Protein AF-A0A6C0DYJ9-F1 (afdb_monomer)

Organism: NCBI:txid1070528

Mean predicted aligned error: 2.49 Å

Structure (mmCIF, N/CA/C/O backbone):
data_AF-A0A6C0DYJ9-F1
#
_entry.id   AF-A0A6C0DYJ9-F1
#
loop_
_atom_site.group_PDB
_atom_site.id
_atom_site.type_symbol
_atom_site.label_atom_id
_atom_site.label_alt_id
_atom_site.label_comp_id
_atom_site.label_asym_id
_atom_site.label_entity_id
_atom_site.label_seq_id
_atom_site.pdbx_PDB_ins_code
_atom_site.Cartn_x
_atom_site.Cartn_y
_atom_site.Cartn_z
_atom_site.occupancy
_atom_site.B_iso_or_equiv
_atom_site.auth_seq_id
_atom_site.auth_comp_id
_atom_site.auth_asym_id
_atom_site.auth_atom_id
_atom_site.pdbx_PDB_model_num
ATOM 1 N N . MET A 1 1 ? -2.948 -8.539 24.014 1.00 75.12 1 MET A N 1
ATOM 2 C CA . MET A 1 1 ? -3.372 -7.779 22.818 1.00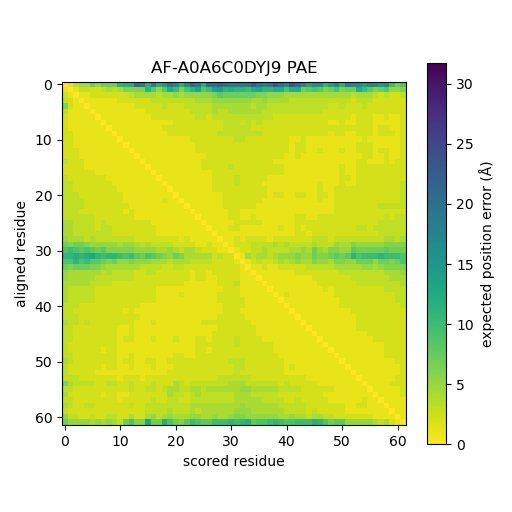 75.12 1 MET A CA 1
ATOM 3 C C . MET A 1 1 ? -4.868 -7.987 22.673 1.00 75.12 1 MET A C 1
ATOM 5 O O . MET A 1 1 ? -5.290 -9.113 22.900 1.00 75.12 1 MET A O 1
ATOM 9 N N . SER A 1 2 ? -5.664 -6.950 22.407 1.00 93.19 2 SER A N 1
ATOM 10 C CA . SER A 1 2 ? -7.106 -7.138 22.182 1.00 93.19 2 SER A CA 1
ATOM 11 C C . SER A 1 2 ? -7.383 -7.663 20.773 1.00 93.19 2 SER A C 1
ATOM 13 O O . SER A 1 2 ? -6.590 -7.425 19.858 1.00 93.19 2 SER A O 1
ATOM 15 N N . ASP A 1 3 ? -8.533 -8.307 20.577 1.00 94.56 3 ASP A N 1
ATOM 16 C CA . ASP A 1 3 ? -8.949 -8.816 19.263 1.00 94.56 3 ASP A CA 1
ATOM 17 C C . ASP A 1 3 ? -8.969 -7.699 18.207 1.00 94.56 3 ASP A C 1
ATOM 19 O O . ASP A 1 3 ? -8.484 -7.875 17.091 1.00 94.56 3 ASP A O 1
ATOM 23 N N . LYS A 1 4 ? -9.427 -6.496 18.586 1.00 94.81 4 LYS A N 1
ATOM 24 C CA . LYS A 1 4 ? -9.429 -5.312 17.708 1.00 94.81 4 LYS A CA 1
ATOM 25 C C . LYS A 1 4 ? -8.019 -4.842 17.344 1.00 94.81 4 LYS A C 1
ATOM 27 O O . LYS A 1 4 ? -7.783 -4.454 16.202 1.00 94.81 4 LYS A O 1
ATOM 32 N N . GLN A 1 5 ? -7.071 -4.895 18.283 1.00 96.62 5 GLN A N 1
ATOM 33 C CA . GLN A 1 5 ? -5.668 -4.569 18.001 1.00 96.62 5 GLN A CA 1
ATOM 34 C C . GLN A 1 5 ? -5.042 -5.586 17.044 1.00 96.62 5 GLN A C 1
ATOM 36 O O . GLN A 1 5 ? -4.322 -5.198 16.127 1.00 96.62 5 GLN A O 1
ATOM 41 N N . GLN A 1 6 ? -5.335 -6.875 17.228 1.00 97.19 6 GLN A N 1
ATOM 42 C CA . GLN A 1 6 ? -4.855 -7.921 16.331 1.00 97.19 6 GLN A CA 1
ATOM 43 C C . GLN A 1 6 ? -5.426 -7.767 14.929 1.00 97.19 6 GLN A C 1
ATOM 45 O O . GLN A 1 6 ? -4.668 -7.785 13.962 1.00 97.19 6 GLN A O 1
ATOM 50 N N . LEU A 1 7 ? -6.729 -7.516 14.829 1.00 97.62 7 LEU A N 1
ATOM 51 C CA . LEU A 1 7 ? -7.391 -7.253 13.562 1.00 97.62 7 LEU A CA 1
ATOM 52 C C . LEU A 1 7 ? -6.790 -6.036 12.849 1.00 97.62 7 LEU A C 1
ATOM 54 O O . LEU A 1 7 ? -6.483 -6.113 11.662 1.00 97.62 7 LEU A O 1
ATOM 58 N N . PHE A 1 8 ? -6.550 -4.939 13.573 1.00 97.88 8 PHE A N 1
ATOM 59 C CA . PHE A 1 8 ? -5.888 -3.759 13.020 1.00 97.88 8 PHE A CA 1
ATOM 60 C C . PHE A 1 8 ? -4.509 -4.091 12.437 1.00 97.88 8 PHE A C 1
ATOM 62 O O . PHE A 1 8 ? -4.238 -3.760 11.283 1.00 97.88 8 PHE A O 1
ATOM 69 N N . ILE A 1 9 ? -3.654 -4.779 13.201 1.00 98.31 9 ILE A N 1
ATOM 70 C CA . ILE A 1 9 ? -2.305 -5.155 12.754 1.00 98.31 9 ILE A CA 1
ATOM 71 C C . ILE A 1 9 ? -2.376 -6.038 11.505 1.00 98.31 9 ILE A C 1
ATOM 73 O O . ILE A 1 9 ? -1.641 -5.797 10.547 1.00 98.31 9 ILE A O 1
ATOM 77 N N . SER A 1 10 ? -3.279 -7.020 11.477 1.00 98.19 10 SER A N 1
ATOM 78 C CA . SER A 1 10 ? -3.470 -7.892 10.315 1.00 98.19 10 SER A CA 1
ATOM 79 C C . SER A 1 10 ? -3.915 -7.118 9.072 1.00 98.19 10 SER A C 1
ATOM 81 O O . SER A 1 10 ? -3.376 -7.349 7.991 1.00 98.19 10 SER A O 1
ATOM 83 N N . ILE A 1 11 ? -4.843 -6.166 9.216 1.00 98.38 11 ILE A N 1
ATOM 84 C CA . ILE A 1 11 ? -5.289 -5.307 8.110 1.00 98.38 11 ILE A CA 1
ATOM 85 C C . ILE A 1 11 ? -4.128 -4.439 7.600 1.00 98.38 11 ILE A C 1
ATOM 87 O O . ILE A 1 11 ? -3.901 -4.364 6.393 1.00 98.38 11 ILE A O 1
ATOM 91 N N . MET A 1 12 ? -3.352 -3.823 8.497 1.00 98.50 12 MET A N 1
ATOM 92 C CA . MET A 1 12 ? -2.193 -3.009 8.107 1.00 98.50 12 MET A CA 1
ATOM 93 C C . MET A 1 12 ? -1.119 -3.841 7.399 1.00 98.50 12 MET A C 1
ATOM 95 O O . MET A 1 12 ? -0.576 -3.407 6.383 1.00 98.50 12 MET A O 1
ATOM 99 N N . ALA A 1 13 ? -0.841 -5.053 7.885 1.00 98.62 13 ALA A N 1
ATOM 100 C CA . ALA A 1 13 ? 0.097 -5.970 7.245 1.00 98.62 13 ALA A CA 1
ATOM 101 C C . ALA A 1 13 ? -0.376 -6.379 5.840 1.00 98.62 13 ALA A C 1
ATOM 103 O O . ALA A 1 13 ? 0.421 -6.397 4.902 1.00 98.62 13 ALA A O 1
ATOM 104 N N . PHE A 1 14 ? -1.675 -6.639 5.672 1.00 98.44 14 PHE A N 1
ATOM 105 C CA . PHE A 1 14 ? -2.265 -6.921 4.366 1.00 98.44 14 PHE A CA 1
ATOM 106 C C . PHE A 1 14 ? -2.113 -5.736 3.399 1.00 98.44 14 PHE A C 1
ATOM 108 O O . PHE A 1 14 ? -1.690 -5.926 2.260 1.00 98.44 14 PHE A O 1
ATOM 115 N N . TYR A 1 15 ? -2.374 -4.507 3.848 1.00 98.50 15 TYR A N 1
ATOM 116 C CA . TYR A 1 15 ? -2.196 -3.303 3.027 1.00 98.50 15 TYR A CA 1
ATOM 117 C C . TYR A 1 15 ? -0.736 -3.037 2.663 1.00 98.50 15 TYR A C 1
ATOM 119 O O . TYR A 1 15 ? -0.446 -2.641 1.530 1.00 98.50 15 TYR A O 1
ATOM 127 N N . ALA A 1 16 ? 0.195 -3.300 3.582 1.00 98.62 16 ALA A N 1
ATOM 128 C CA . ALA A 1 16 ? 1.620 -3.229 3.289 1.00 98.62 16 ALA A CA 1
ATOM 129 C C . ALA A 1 16 ? 2.011 -4.256 2.214 1.00 98.62 16 ALA A C 1
ATOM 131 O O . ALA A 1 16 ? 2.664 -3.901 1.234 1.00 98.62 16 ALA A O 1
ATOM 132 N N . LEU A 1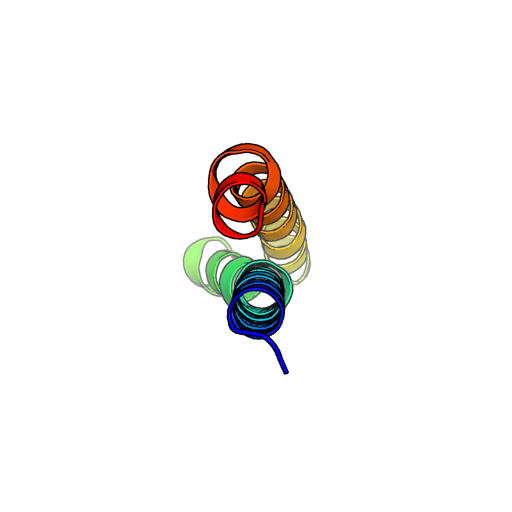 17 ? 1.549 -5.504 2.335 1.00 98.62 17 LEU A N 1
ATOM 133 C CA . LEU A 1 17 ? 1.795 -6.537 1.329 1.00 98.62 17 LEU A CA 1
ATOM 134 C C . LEU A 1 17 ? 1.201 -6.148 -0.034 1.00 98.62 17 LEU A C 1
ATOM 136 O O . LEU A 1 17 ? 1.870 -6.272 -1.062 1.00 98.62 17 LEU A O 1
ATOM 140 N N . LEU A 1 18 ? -0.030 -5.636 -0.049 1.00 98.31 18 LEU A N 1
ATOM 141 C CA . LEU A 1 18 ? -0.703 -5.203 -1.269 1.00 98.31 18 LEU A CA 1
ATOM 142 C C . LEU A 1 18 ? 0.063 -4.070 -1.967 1.00 98.31 18 LEU A C 1
ATOM 144 O O . LEU A 1 18 ? 0.281 -4.126 -3.176 1.00 98.31 18 LEU A O 1
ATOM 148 N N . SER A 1 19 ? 0.500 -3.073 -1.199 1.00 98.56 19 SER A N 1
ATOM 149 C CA . SER A 1 19 ? 1.125 -1.856 -1.726 1.00 98.56 19 SER A CA 1
ATOM 150 C C . SER A 1 19 ? 2.584 -2.061 -2.120 1.00 98.56 19 SER A C 1
ATOM 152 O O . SER A 1 19 ? 2.991 -1.612 -3.184 1.00 98.56 19 SER A O 1
ATOM 154 N N . TYR A 1 20 ? 3.375 -2.745 -1.292 1.00 98.06 20 TYR A N 1
ATOM 155 C CA . TYR A 1 20 ? 4.827 -2.849 -1.478 1.00 98.06 20 TYR A CA 1
ATOM 156 C C . TYR A 1 20 ? 5.273 -4.122 -2.198 1.00 98.06 20 TYR A C 1
ATOM 158 O O . TYR A 1 20 ? 6.403 -4.172 -2.679 1.00 98.06 20 TYR A O 1
ATOM 166 N N . VAL A 1 21 ? 4.414 -5.142 -2.293 1.00 98.19 21 VAL A N 1
ATOM 167 C CA . VAL A 1 21 ? 4.776 -6.426 -2.913 1.00 98.19 21 VAL A CA 1
ATOM 168 C C . VAL A 1 21 ? 3.852 -6.753 -4.077 1.00 98.19 21 VAL A C 1
ATOM 170 O O . VAL A 1 21 ? 4.310 -6.820 -5.216 1.00 98.19 21 VAL A O 1
ATOM 173 N N . ILE A 1 22 ? 2.553 -6.924 -3.821 1.00 98.25 22 ILE A N 1
ATOM 174 C CA . ILE A 1 22 ? 1.613 -7.421 -4.836 1.00 98.25 22 ILE A CA 1
ATOM 175 C C . ILE A 1 22 ? 1.469 -6.420 -5.985 1.00 98.25 22 ILE A C 1
ATOM 177 O O . ILE A 1 22 ? 1.657 -6.804 -7.135 1.00 98.25 22 ILE A O 1
ATOM 181 N N . GLY A 1 23 ? 1.180 -5.148 -5.695 1.00 98.12 23 GLY A N 1
ATOM 182 C CA . GLY A 1 23 ? 1.025 -4.100 -6.709 1.00 98.12 23 GLY A CA 1
ATOM 183 C C . GLY A 1 23 ? 2.257 -3.955 -7.615 1.00 98.12 23 GLY A C 1
ATOM 184 O O . GLY A 1 23 ? 2.125 -4.107 -8.833 1.00 98.12 23 GLY A O 1
ATOM 185 N N . PRO A 1 24 ? 3.462 -3.727 -7.057 1.00 98.38 24 PRO A N 1
ATOM 186 C CA . PRO A 1 24 ? 4.695 -3.613 -7.830 1.00 98.38 24 PRO A CA 1
ATOM 187 C C . PRO A 1 24 ? 4.993 -4.847 -8.676 1.00 98.38 24 PRO A C 1
ATOM 189 O O . PRO A 1 24 ? 5.283 -4.710 -9.865 1.00 98.38 24 PRO A O 1
ATOM 192 N N . MET A 1 25 ? 4.879 -6.051 -8.099 1.00 98.25 25 MET A N 1
ATOM 193 C CA . MET A 1 25 ? 5.132 -7.289 -8.841 1.00 98.25 25 MET A CA 1
ATOM 194 C C . MET A 1 25 ? 4.106 -7.503 -9.952 1.00 98.25 25 MET A C 1
ATOM 196 O O . MET A 1 25 ? 4.490 -7.823 -11.076 1.00 98.25 25 MET A O 1
ATOM 200 N N . ALA A 1 26 ? 2.818 -7.284 -9.681 1.00 97.69 26 ALA A N 1
ATOM 201 C CA . ALA A 1 26 ? 1.771 -7.417 -10.686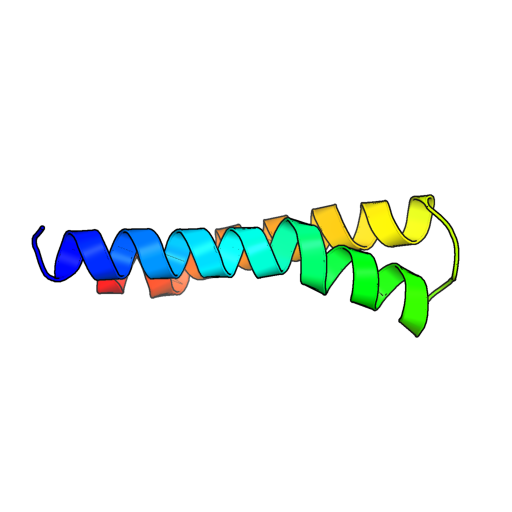 1.00 97.69 26 ALA A CA 1
ATOM 202 C C . ALA A 1 26 ? 2.035 -6.490 -11.879 1.00 97.69 26 ALA A C 1
ATOM 204 O O . ALA A 1 26 ? 2.022 -6.939 -13.020 1.00 97.69 26 ALA A O 1
ATOM 205 N N . PHE A 1 27 ? 2.360 -5.219 -11.643 1.00 97.50 27 PHE A N 1
ATOM 206 C CA . PHE A 1 27 ? 2.626 -4.280 -12.735 1.00 97.50 27 PHE A CA 1
ATOM 207 C C . PHE A 1 27 ? 3.942 -4.560 -13.470 1.00 97.50 27 PHE A C 1
ATOM 209 O O . PHE A 1 27 ? 3.998 -4.409 -14.693 1.00 97.50 27 PHE A O 1
ATOM 216 N N . TYR A 1 28 ? 4.985 -4.997 -12.761 1.00 97.62 28 TYR A N 1
ATOM 217 C CA . TYR A 1 28 ? 6.258 -5.367 -13.382 1.00 97.62 28 TYR A CA 1
ATOM 218 C C . TYR A 1 28 ? 6.122 -6.591 -14.300 1.00 97.62 28 TYR A C 1
ATOM 220 O O . TYR A 1 28 ? 6.685 -6.624 -15.391 1.00 97.62 28 TYR A O 1
ATOM 228 N N . TYR A 1 29 ? 5.369 -7.612 -13.882 1.00 97.12 29 TYR A N 1
ATOM 229 C CA . TYR A 1 29 ? 5.269 -8.857 -14.650 1.00 97.12 29 TYR A CA 1
ATOM 230 C C . TYR A 1 29 ? 4.116 -8.884 -15.657 1.00 97.12 29 TYR A C 1
ATOM 232 O O . TYR A 1 29 ? 4.261 -9.535 -16.689 1.00 97.12 29 TYR A O 1
ATOM 240 N N . LEU A 1 30 ? 2.995 -8.203 -15.388 1.00 94.69 30 LEU A N 1
ATOM 241 C CA . LEU A 1 30 ? 1.793 -8.265 -16.232 1.00 94.69 30 LEU A CA 1
ATOM 242 C C . LEU A 1 30 ? 1.693 -7.125 -17.252 1.00 94.69 30 LEU A C 1
ATOM 244 O O . LEU A 1 30 ? 1.008 -7.289 -18.257 1.00 94.69 30 LEU A O 1
ATOM 248 N N . ARG A 1 31 ? 2.336 -5.974 -17.004 1.00 90.00 31 ARG A N 1
ATOM 249 C CA . ARG A 1 31 ? 2.285 -4.821 -17.917 1.00 90.00 31 ARG A CA 1
ATOM 250 C C . ARG A 1 31 ? 3.573 -4.678 -18.716 1.00 90.00 31 ARG A C 1
ATOM 252 O O . ARG A 1 31 ? 3.560 -4.793 -19.933 1.00 90.00 31 ARG A O 1
ATOM 259 N N . GLU A 1 32 ? 4.676 -4.415 -18.025 1.00 90.50 32 GLU A N 1
ATOM 260 C CA . GLU A 1 32 ? 5.995 -4.230 -18.626 1.00 90.50 32 GLU A CA 1
ATOM 261 C C . GLU A 1 32 ? 7.065 -4.451 -17.555 1.00 90.50 32 GLU A C 1
ATOM 263 O O . GLU A 1 32 ? 6.940 -3.927 -16.445 1.00 90.50 32 GLU A O 1
ATOM 268 N N . ARG A 1 33 ? 8.145 -5.164 -17.903 1.00 94.56 33 ARG A N 1
ATOM 269 C CA . ARG A 1 33 ? 9.282 -5.453 -17.011 1.00 94.56 33 ARG A CA 1
ATOM 270 C C . ARG A 1 33 ? 10.203 -4.243 -16.824 1.00 94.56 33 ARG A C 1
ATOM 272 O O . ARG A 1 33 ? 11.414 -4.328 -17.019 1.00 94.56 33 ARG A O 1
ATOM 279 N N . SER A 1 34 ? 9.626 -3.110 -16.438 1.00 97.31 34 SER A N 1
ATOM 280 C CA . SER A 1 34 ? 10.324 -1.853 -16.178 1.00 97.31 34 SER A CA 1
ATOM 281 C C . SER A 1 34 ? 10.147 -1.421 -14.721 1.00 97.31 34 SER A C 1
ATOM 283 O O . SER A 1 34 ? 9.086 -1.595 -14.116 1.00 97.31 34 SER 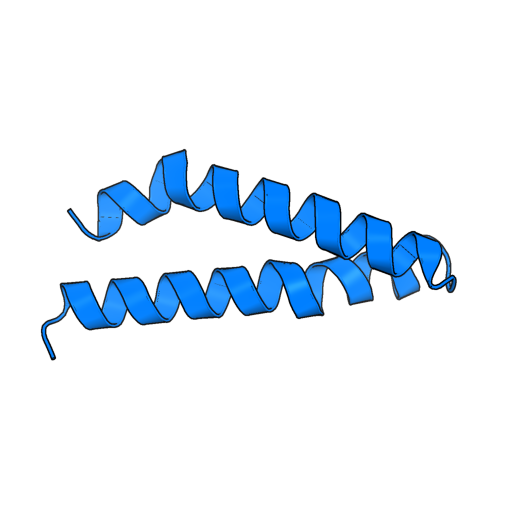A O 1
ATOM 285 N N . LEU A 1 35 ? 11.192 -0.824 -14.135 1.00 97.31 35 LEU A N 1
ATOM 286 C CA . LEU A 1 35 ? 11.131 -0.295 -12.764 1.00 97.31 35 LEU A CA 1
ATOM 287 C C . LEU A 1 35 ? 10.062 0.801 -12.626 1.00 97.31 35 LEU A C 1
ATOM 289 O O . LEU A 1 35 ? 9.414 0.908 -11.587 1.00 97.31 35 LEU A O 1
ATOM 293 N N . ALA A 1 36 ? 9.822 1.566 -13.696 1.00 97.88 36 ALA A N 1
ATOM 294 C CA . ALA A 1 36 ? 8.743 2.547 -13.754 1.00 97.88 36 ALA A CA 1
ATOM 295 C C . ALA A 1 36 ? 7.358 1.886 -13.645 1.00 97.88 36 ALA A C 1
ATOM 297 O O . ALA A 1 36 ? 6.498 2.373 -12.910 1.00 97.88 36 ALA A O 1
ATOM 298 N N . SER A 1 37 ? 7.143 0.747 -14.317 1.00 97.75 37 SER A N 1
ATOM 299 C CA . SER A 1 37 ? 5.901 -0.019 -14.177 1.00 97.75 37 SER A CA 1
ATOM 300 C C . SER A 1 37 ? 5.710 -0.528 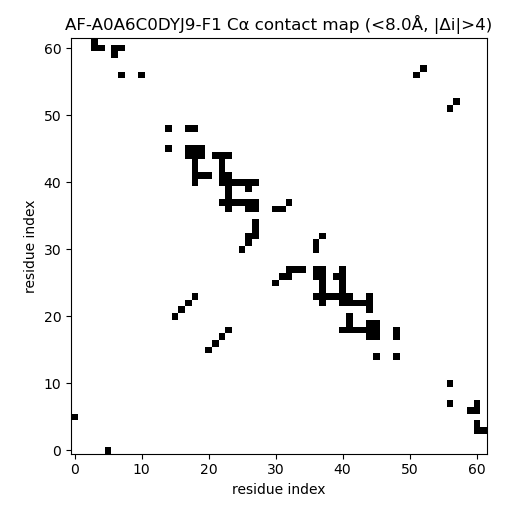-12.745 1.00 97.75 37 SER A C 1
ATOM 302 O O . SER A 1 37 ? 4.632 -0.353 -12.179 1.00 97.75 37 SER A O 1
ATOM 304 N N . ALA A 1 38 ? 6.761 -1.059 -12.110 1.00 98.12 38 ALA A N 1
ATOM 305 C CA . ALA A 1 38 ? 6.705 -1.464 -10.701 1.00 98.12 38 ALA A CA 1
ATOM 306 C C . ALA A 1 38 ? 6.324 -0.292 -9.773 1.00 98.12 38 ALA A C 1
ATOM 308 O O . ALA A 1 38 ? 5.476 -0.448 -8.893 1.00 98.12 38 ALA A O 1
ATOM 309 N N . GLY A 1 39 ? 6.885 0.900 -10.013 1.00 98.12 39 GLY A N 1
ATOM 310 C CA . GLY A 1 39 ? 6.517 2.127 -9.300 1.00 98.12 39 GLY A CA 1
ATOM 311 C C . GLY A 1 39 ? 5.040 2.501 -9.472 1.00 98.12 39 GLY A C 1
ATOM 312 O O . GLY A 1 39 ? 4.366 2.824 -8.496 1.00 98.12 39 GLY A O 1
ATOM 313 N N . ASN A 1 40 ? 4.495 2.370 -10.684 1.00 98.19 40 ASN A N 1
ATOM 314 C CA . ASN A 1 40 ? 3.061 2.569 -10.924 1.00 98.19 40 ASN A CA 1
ATOM 315 C C . ASN A 1 40 ? 2.203 1.563 -10.138 1.00 98.19 40 ASN A C 1
ATOM 317 O O . ASN A 1 40 ? 1.170 1.936 -9.581 1.00 98.19 40 ASN A O 1
ATOM 321 N N . GLY A 1 41 ? 2.653 0.309 -10.049 1.00 98.25 41 GLY A N 1
ATOM 322 C CA . GLY A 1 41 ? 2.015 -0.724 -9.235 1.00 98.25 41 GLY A CA 1
ATOM 323 C C . GLY A 1 41 ? 2.012 -0.407 -7.739 1.00 98.25 41 GLY A C 1
ATOM 324 O O . GLY A 1 41 ? 0.995 -0.622 -7.083 1.00 98.25 41 GLY A O 1
ATOM 325 N N . PHE A 1 42 ? 3.104 0.157 -7.208 1.00 98.56 42 PHE A N 1
ATOM 326 C CA . PHE A 1 42 ? 3.170 0.651 -5.825 1.00 98.56 42 PHE A CA 1
ATOM 327 C C . PHE A 1 42 ? 2.131 1.749 -5.564 1.00 98.56 42 PHE A C 1
ATOM 329 O O . PHE A 1 42 ? 1.389 1.685 -4.580 1.00 98.56 42 PHE A O 1
ATOM 336 N N . ILE A 1 43 ? 2.051 2.740 -6.460 1.00 98.56 43 ILE A N 1
ATOM 337 C CA . ILE A 1 43 ? 1.117 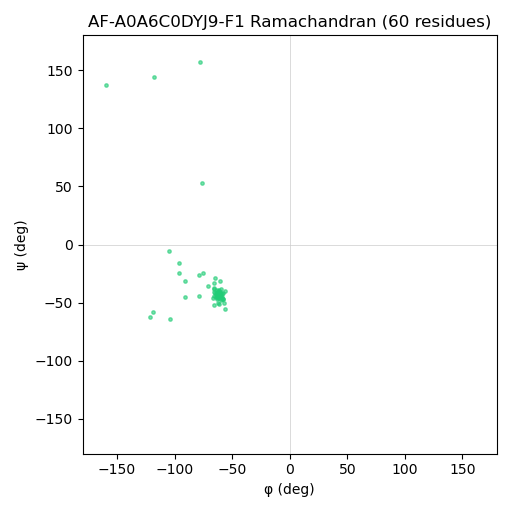3.867 -6.329 1.00 98.56 43 ILE A CA 1
ATOM 338 C C . ILE A 1 43 ? -0.326 3.355 -6.334 1.00 98.56 43 ILE A C 1
ATOM 340 O O . ILE A 1 43 ? -1.088 3.657 -5.417 1.00 98.56 43 ILE A O 1
ATOM 344 N N . LEU A 1 44 ? -0.697 2.539 -7.325 1.00 98.19 44 LEU A N 1
ATOM 345 C CA . LEU A 1 44 ? -2.049 1.984 -7.422 1.00 98.19 44 LEU A CA 1
ATOM 346 C C . LEU A 1 44 ? -2.388 1.064 -6.244 1.00 98.19 44 LEU A C 1
ATOM 348 O O . LEU A 1 44 ? -3.472 1.193 -5.677 1.00 98.19 44 LEU A O 1
ATOM 352 N N . GLY A 1 45 ? -1.468 0.188 -5.830 1.00 98.25 45 GLY A N 1
ATOM 353 C CA . GLY A 1 45 ? -1.653 -0.668 -4.655 1.00 98.25 45 GLY A CA 1
ATOM 354 C C . GLY A 1 45 ? -1.870 0.134 -3.366 1.00 98.25 45 GLY A C 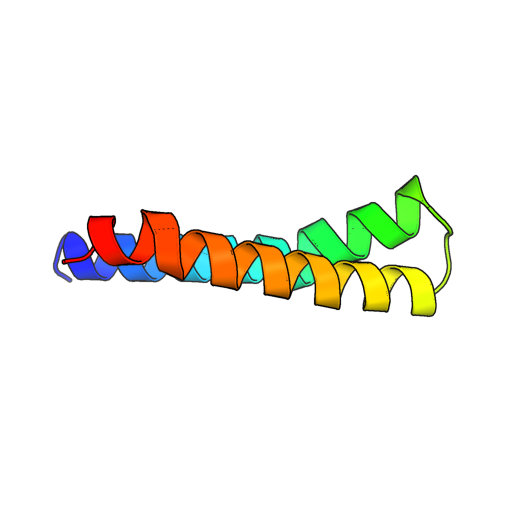1
ATOM 355 O O . GLY A 1 45 ? -2.737 -0.212 -2.559 1.00 98.25 45 GLY A O 1
ATOM 356 N N . SER A 1 46 ? -1.155 1.253 -3.215 1.00 98.56 46 SER A N 1
ATOM 357 C CA . SER A 1 46 ? -1.317 2.181 -2.088 1.00 98.56 46 SER A CA 1
ATOM 358 C C . SER A 1 46 ? -2.675 2.880 -2.114 1.00 98.56 46 SER A C 1
ATOM 360 O O . SER A 1 46 ? -3.368 2.912 -1.098 1.00 98.56 46 SER A O 1
ATOM 362 N N . VAL A 1 47 ? -3.101 3.385 -3.278 1.00 98.69 47 VAL A N 1
ATOM 363 C CA . VAL A 1 47 ? -4.428 4.003 -3.446 1.00 98.69 47 VAL A CA 1
ATOM 364 C C . VAL A 1 47 ? -5.536 3.007 -3.096 1.00 98.69 47 VAL A C 1
ATOM 366 O O . VAL A 1 47 ? -6.428 3.339 -2.317 1.00 98.69 47 VAL A O 1
ATOM 369 N N . VAL A 1 48 ? -5.458 1.769 -3.596 1.00 98.50 48 VAL A N 1
ATOM 370 C CA . VAL A 1 48 ? -6.429 0.712 -3.269 1.00 98.50 48 VAL A CA 1
ATOM 371 C C . VAL A 1 48 ? -6.446 0.419 -1.767 1.00 98.50 48 VAL A C 1
ATOM 373 O O . VAL A 1 48 ? -7.521 0.342 -1.177 1.00 98.50 48 VAL A O 1
ATOM 376 N N . SER A 1 49 ? -5.280 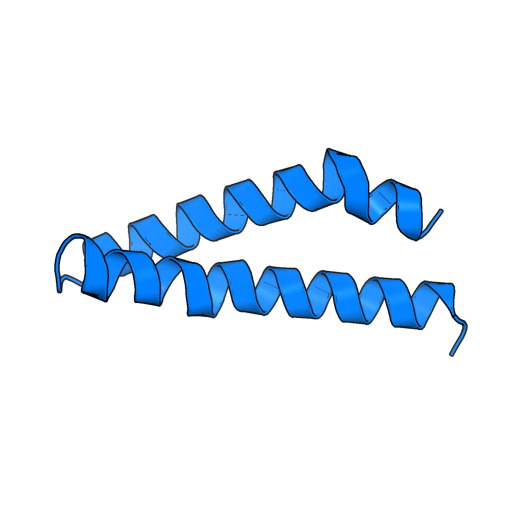0.315 -1.126 1.00 98.56 49 SER A N 1
ATOM 377 C CA . SER A 1 49 ? -5.184 0.075 0.321 1.00 98.56 49 SER A CA 1
ATOM 378 C C . SER A 1 49 ? -5.834 1.190 1.149 1.00 98.56 49 SER A C 1
ATOM 380 O O . SER A 1 49 ? -6.553 0.912 2.111 1.00 98.56 49 SER A O 1
ATOM 382 N N . ILE A 1 50 ? -5.646 2.452 0.749 1.00 98.56 50 ILE A N 1
ATOM 383 C CA . ILE A 1 50 ? -6.294 3.606 1.389 1.00 98.56 50 ILE A CA 1
ATOM 384 C C . ILE A 1 50 ? -7.817 3.520 1.232 1.00 98.56 50 ILE A C 1
ATOM 386 O O . ILE A 1 50 ? -8.546 3.676 2.214 1.00 98.56 50 ILE A O 1
ATOM 390 N N . LEU A 1 51 ? -8.312 3.225 0.026 1.00 98.56 51 LEU A N 1
ATOM 391 C CA . LEU A 1 51 ? -9.751 3.080 -0.220 1.00 98.56 51 LEU A CA 1
ATOM 392 C C . LEU A 1 51 ? -10.359 1.934 0.601 1.00 98.56 51 LEU A C 1
ATOM 394 O O . LEU A 1 51 ? -11.441 2.097 1.170 1.00 98.56 51 LEU A O 1
ATOM 398 N N . LEU A 1 52 ? -9.663 0.799 0.721 1.00 98.25 52 LEU A N 1
ATOM 399 C CA . LEU A 1 52 ? -10.096 -0.332 1.548 1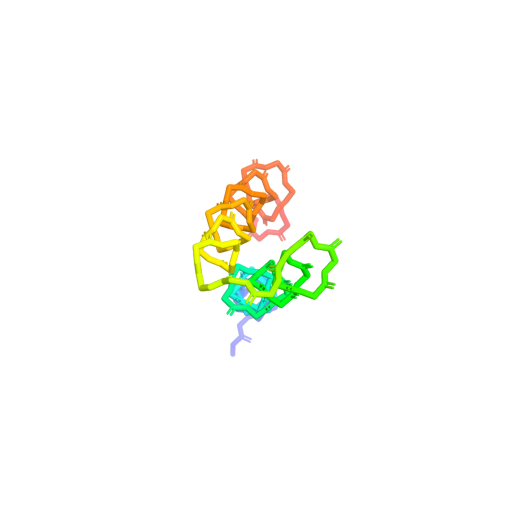.00 98.25 52 LEU A CA 1
ATOM 400 C C . LEU A 1 52 ? -10.160 0.033 3.033 1.00 98.25 52 LEU A C 1
ATOM 402 O O . LEU A 1 52 ? -11.106 -0.357 3.718 1.00 98.25 52 LEU A O 1
ATOM 406 N N . TRP A 1 53 ? -9.205 0.814 3.546 1.00 98.38 53 TRP A N 1
ATOM 407 C CA . TRP A 1 53 ? -9.266 1.311 4.921 1.00 98.38 53 TRP A CA 1
ATOM 408 C C . TRP A 1 53 ? -10.488 2.203 5.156 1.00 98.38 53 TRP A C 1
ATOM 410 O O . TRP A 1 53 ? -11.244 1.982 6.107 1.00 98.38 53 TRP A O 1
ATOM 420 N N . LEU A 1 54 ? -10.696 3.191 4.283 1.00 98.12 54 LEU A N 1
ATOM 421 C CA . LEU A 1 54 ? -11.772 4.171 4.429 1.00 98.12 54 LEU A CA 1
ATOM 422 C C . LEU A 1 54 ? -13.166 3.541 4.298 1.00 98.12 54 LEU A C 1
ATOM 424 O O . LEU A 1 54 ? -14.090 3.982 4.974 1.00 98.12 54 LEU A O 1
ATOM 428 N N . SER A 1 55 ? -13.317 2.504 3.471 1.00 97.06 55 SER A N 1
ATOM 429 C CA . SER A 1 55 ? -14.610 1.848 3.225 1.00 97.06 55 SER A CA 1
ATOM 430 C C . SER A 1 55 ? -14.901 0.671 4.161 1.00 97.06 55 SER A C 1
ATOM 432 O O . SER A 1 55 ? -16.009 0.563 4.689 1.00 97.06 55 SER A O 1
ATOM 434 N N . VAL A 1 56 ? -13.924 -0.211 4.386 1.00 97.12 56 VAL A N 1
ATOM 435 C CA . VAL A 1 56 ? -14.132 -1.497 5.071 1.00 97.12 56 VAL A CA 1
ATOM 436 C C . VAL A 1 56 ? -13.302 -1.584 6.347 1.00 97.12 56 VAL A C 1
ATOM 438 O O . VAL A 1 56 ? -13.860 -1.735 7.433 1.00 97.12 56 VAL A O 1
ATOM 441 N N . GLY A 1 57 ? -11.977 -1.444 6.245 1.00 96.19 57 GLY A N 1
ATOM 442 C CA . GLY A 1 57 ? -11.057 -1.743 7.347 1.00 96.19 57 GLY A CA 1
ATOM 443 C C . GLY A 1 57 ? -11.321 -0.923 8.610 1.00 96.19 57 GLY A C 1
ATOM 444 O O . GLY A 1 57 ? -11.348 -1.480 9.704 1.00 96.19 57 GLY A O 1
ATOM 445 N N . SER A 1 58 ? -11.598 0.377 8.466 1.00 97.00 58 SER A N 1
ATOM 446 C CA . SER A 1 58 ? -11.891 1.256 9.604 1.00 97.00 58 SER A CA 1
ATOM 447 C C . SER A 1 58 ? -13.183 0.885 10.335 1.00 97.00 58 SER A C 1
ATOM 449 O O . SER A 1 58 ? -13.278 1.103 11.537 1.00 97.00 58 SER A O 1
ATOM 451 N N . ASN A 1 59 ? -14.167 0.299 9.649 1.00 96.88 59 ASN A N 1
ATOM 452 C CA . ASN A 1 59 ? -15.418 -0.140 10.267 1.00 96.88 59 ASN A CA 1
ATOM 453 C C . ASN A 1 59 ? -15.259 -1.465 11.019 1.00 96.88 59 ASN A C 1
ATOM 455 O O . ASN A 1 59 ? -15.977 -1.700 11.982 1.00 96.88 59 ASN A O 1
ATOM 459 N N . MET A 1 60 ? -14.297 -2.301 10.622 1.00 95.75 60 MET A N 1
ATOM 460 C CA . MET A 1 60 ? -14.031 -3.587 11.271 1.00 95.75 60 MET A CA 1
ATOM 461 C C . MET A 1 60 ? -13.315 -3.450 12.623 1.00 95.75 60 MET A C 1
ATOM 463 O O . MET A 1 60 ? -13.410 -4.349 13.452 1.00 95.75 60 MET A O 1
ATOM 467 N N . VAL A 1 61 ? -12.588 -2.350 12.845 1.00 95.44 61 VAL A N 1
ATOM 468 C CA . VAL A 1 61 ? -11.815 -2.120 14.082 1.00 95.44 61 VAL A CA 1
ATOM 469 C C . VAL A 1 61 ? -12.447 -1.110 15.045 1.00 95.44 61 VAL A C 1
ATOM 471 O O . VAL A 1 61 ? -11.922 -0.932 16.145 1.00 95.44 61 VAL A O 1
ATOM 474 N N . LYS A 1 62 ? -13.544 -0.450 14.650 1.00 88.69 62 LYS A N 1
ATOM 475 C CA . LYS A 1 62 ? -14.359 0.393 15.545 1.00 88.69 62 LYS A CA 1
ATOM 476 C C . LYS A 1 62 ? -15.000 -0.453 16.636 1.00 88.69 62 LYS A C 1
ATOM 478 O O . LYS A 1 62 ? -15.018 0.001 17.799 1.00 88.69 62 LYS A O 1
#

Sequence (62 aa):
MSDKQQLFISIMAFYALLSYVIGPMAFYYLRERSLASAGNGFILGSVVSILLWLSVGSNMVK

Radius of gyration: 13.55 Å; Cα contacts (8 Å, |Δi|>4): 65; chains: 1; bounding box: 26×13×41 Å

Nearest PDB structures (foldseek):
  7wg5-assembly1_BK  TM=4.018E-01  e=2.917E+00  Arabidopsis thaliana

Secondary structure (DSSP, 8-state):
--HHHHHHHHHHHHHHHIIIIIHHHHHHHHT-SSHHHHHHHHHHHHHHHHHHIIIIIHHHH-

Solvent-accessible surface area (backbone atoms only — not comparable to full-atom values): 3184 Å² total; per-residue (Å²): 132,53,73,50,57,51,51,46,52,53,52,51,52,51,35,48,44,35,14,74,44,50,22,17,50,48,25,21,73,75,74,40,88,39,73,68,36,19,51,52,14,27,52,53,23,40,52,52,37,51,52,44,36,78,70,47,53,55,69,76,53,109

Foldseek 3Di:
DDPLVVLLVVLVVVLCCQQQPVQLVCQCPVPHVDNVSSVVRNVVSNVVSVVCCVPPSVVSND

pLDDT: mean 96.87, std 3.47, range [75.12, 98.69]